Protein AF-A0AAW0E619-F1 (afdb_monomer_lite)

Radius of gyration: 34.1 Å; chains: 1; bounding box: 102×34×96 Å

Sequence (150 aa):
MYSPVGMHSKSISFTHFHLLPSPTVMTSTPAPMSLPPLSVDGLLHAHAASQDPKLAALKQAHTERIGLKTKNEQLWKLIEKQRAGYNQLIQELERMRSERDAYKTKVVASMQPGSVSDRKADNGAALAVATATTAHSNMESPMTPRPRHT

Organism: NCBI:txid2862362

Structure (mmCIF, N/CA/C/O backbone):
data_AF-A0AAW0E619-F1
#
_entry.id   AF-A0AAW0E619-F1
#
loop_
_atom_site.group_PDB
_atom_site.id
_atom_site.type_symbol
_atom_site.label_atom_id
_atom_site.label_alt_id
_atom_site.label_comp_id
_atom_site.label_asym_id
_atom_site.label_entity_id
_atom_site.label_seq_id
_atom_site.pdbx_PDB_ins_code
_atom_site.Cartn_x
_atom_site.Cartn_y
_atom_site.Cartn_z
_atom_site.occupancy
_atom_site.B_iso_or_equiv
_atom_site.auth_seq_id
_atom_site.auth_comp_id
_atom_site.auth_asym_id
_atom_site.auth_atom_id
_atom_site.pdbx_PDB_model_num
ATOM 1 N N . MET A 1 1 ? 59.530 18.812 -43.982 1.00 44.75 1 MET A N 1
ATOM 2 C CA . MET A 1 1 ? 59.312 18.509 -42.552 1.00 44.75 1 MET A CA 1
ATOM 3 C C . MET A 1 1 ? 57.810 18.504 -42.312 1.00 44.75 1 MET A C 1
ATOM 5 O O . MET A 1 1 ? 57.203 19.552 -42.473 1.00 44.75 1 MET A O 1
ATOM 9 N N . TYR A 1 2 ? 57.204 17.341 -42.056 1.00 39.22 2 TYR A N 1
ATOM 10 C CA . TYR A 1 2 ? 55.755 17.193 -41.851 1.00 39.22 2 TYR A CA 1
ATOM 11 C C . TYR A 1 2 ? 55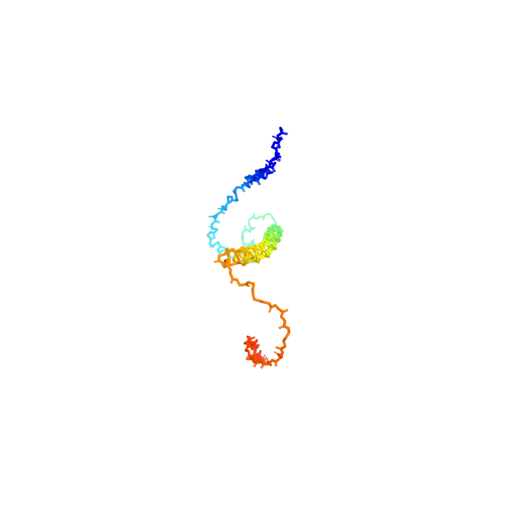.472 16.904 -40.371 1.00 39.22 2 TYR A C 1
ATOM 13 O O . TYR A 1 2 ? 56.034 15.960 -39.819 1.00 39.22 2 TYR A O 1
ATOM 21 N N . SER A 1 3 ? 54.619 17.717 -39.745 1.00 44.75 3 SER A N 1
ATOM 22 C CA . SER A 1 3 ? 54.119 17.497 -38.379 1.00 44.75 3 SER A CA 1
ATOM 23 C C . SER A 1 3 ? 52.917 16.544 -38.378 1.00 44.75 3 SER A C 1
ATOM 25 O O . SER A 1 3 ? 52.084 16.637 -39.284 1.00 44.75 3 SER A O 1
ATOM 27 N N . PRO A 1 4 ? 52.763 15.672 -37.365 1.00 55.91 4 PRO A N 1
ATOM 28 C CA . PRO A 1 4 ? 51.606 14.796 -37.253 1.00 55.91 4 PRO A CA 1
ATOM 29 C C . PRO A 1 4 ? 50.426 15.500 -36.564 1.00 55.91 4 PRO A C 1
ATOM 31 O O . PRO A 1 4 ? 50.586 16.221 -35.580 1.00 55.91 4 PRO A O 1
ATOM 34 N N . VAL A 1 5 ? 49.224 15.259 -37.092 1.00 57.22 5 VAL A N 1
ATOM 35 C CA . VAL A 1 5 ? 47.943 15.740 -36.557 1.00 57.22 5 VAL A CA 1
ATOM 36 C C . VAL A 1 5 ? 47.532 14.844 -35.385 1.00 57.22 5 VAL A C 1
ATOM 38 O O . VAL A 1 5 ? 47.340 13.641 -35.549 1.00 57.22 5 VAL A O 1
ATOM 41 N N . GLY A 1 6 ? 47.416 15.429 -34.192 1.00 48.88 6 GLY A N 1
ATOM 42 C CA . GLY A 1 6 ? 47.022 14.730 -32.971 1.00 48.88 6 GLY A CA 1
ATOM 43 C C . GLY A 1 6 ? 45.559 14.284 -33.002 1.00 48.88 6 GLY A C 1
ATOM 44 O O . GLY A 1 6 ? 44.644 15.107 -32.928 1.00 48.88 6 GLY A O 1
ATOM 45 N N . MET A 1 7 ? 45.335 12.971 -33.057 1.00 52.38 7 MET A N 1
ATOM 46 C CA . MET A 1 7 ? 44.021 12.379 -32.817 1.00 52.38 7 MET A CA 1
ATOM 47 C C . MET A 1 7 ? 43.699 12.439 -31.323 1.00 52.38 7 MET A C 1
ATOM 49 O O . MET A 1 7 ? 44.245 11.689 -30.517 1.00 52.38 7 MET A O 1
ATOM 53 N N . HIS A 1 8 ? 42.799 13.343 -30.948 1.00 48.97 8 HIS A N 1
ATOM 54 C CA . HIS A 1 8 ? 42.260 13.413 -29.596 1.00 48.97 8 HIS A CA 1
ATOM 55 C C . HIS A 1 8 ? 41.118 12.398 -29.462 1.00 48.97 8 HIS A C 1
ATOM 57 O O . HIS A 1 8 ? 39.967 12.693 -29.788 1.00 48.97 8 HIS A O 1
ATOM 63 N N . SER A 1 9 ? 41.436 11.195 -28.979 1.00 46.16 9 SER A N 1
ATOM 64 C CA . SER A 1 9 ? 40.435 10.247 -28.483 1.00 46.16 9 SER A CA 1
ATOM 65 C C . SER A 1 9 ? 39.769 10.834 -27.242 1.00 46.16 9 SER A C 1
ATOM 67 O O . SER A 1 9 ? 40.350 10.855 -26.158 1.00 46.16 9 SER A O 1
ATOM 69 N N . LYS A 1 10 ? 38.534 11.318 -27.391 1.00 49.97 10 LYS A N 1
ATOM 70 C CA . LYS A 1 10 ? 37.679 11.646 -26.248 1.00 49.97 10 LYS A CA 1
ATOM 71 C C . LYS A 1 10 ? 37.258 10.335 -25.589 1.00 49.97 10 LYS A C 1
ATOM 73 O O . LYS A 1 10 ? 36.300 9.697 -26.013 1.00 49.97 10 LYS A O 1
ATOM 78 N N . SER A 1 11 ? 38.018 9.928 -24.576 1.00 46.91 11 SER A N 1
ATOM 79 C CA . SER A 1 11 ? 37.621 8.890 -23.631 1.00 46.91 11 SER A CA 1
ATOM 80 C C . SER A 1 11 ? 36.365 9.367 -22.902 1.00 46.91 11 SER A C 1
ATOM 82 O O . SER A 1 11 ? 36.418 10.305 -22.105 1.00 46.91 11 SER A O 1
ATOM 84 N N . ILE A 1 12 ? 35.215 8.777 -23.226 1.00 53.88 12 ILE A N 1
ATOM 85 C CA . ILE A 1 12 ? 33.986 8.977 -22.462 1.00 53.88 12 ILE A CA 1
ATOM 86 C C . ILE A 1 12 ? 34.093 8.049 -21.254 1.00 53.88 12 ILE A C 1
ATOM 88 O O . ILE A 1 12 ? 33.804 6.857 -21.341 1.00 53.88 12 ILE A O 1
ATOM 92 N N . SER A 1 13 ? 34.566 8.596 -20.135 1.00 47.06 13 SER A N 1
ATOM 93 C CA . SER A 1 13 ? 34.565 7.910 -18.845 1.00 47.06 13 SER A CA 1
ATOM 94 C C . SER A 1 13 ? 33.128 7.599 -18.430 1.00 47.06 13 SER A C 1
ATOM 96 O O . SER A 1 13 ? 32.355 8.489 -18.079 1.00 47.06 13 SER A O 1
ATOM 98 N N . PHE A 1 14 ? 32.772 6.318 -18.468 1.00 46.66 14 PHE A N 1
ATOM 99 C CA . PHE A 1 14 ? 31.504 5.795 -17.975 1.00 46.66 14 PHE A CA 1
ATOM 100 C C . PHE A 1 14 ? 31.634 5.533 -16.469 1.00 46.66 14 PHE A C 1
ATOM 102 O O . PHE A 1 14 ? 31.826 4.405 -16.026 1.00 46.66 14 PHE A O 1
ATOM 109 N N . THR A 1 15 ? 31.603 6.589 -15.659 1.00 57.78 15 THR A N 1
ATOM 110 C CA . THR A 1 15 ? 31.642 6.466 -14.194 1.00 57.78 15 THR A CA 1
ATOM 111 C C . THR A 1 15 ? 30.494 7.236 -13.570 1.00 57.78 15 THR A C 1
ATOM 113 O O . THR A 1 15 ? 30.680 8.383 -13.174 1.00 57.78 15 THR A O 1
ATOM 116 N N . HIS A 1 16 ? 29.325 6.599 -13.465 1.00 45.00 16 HIS A N 1
ATOM 117 C CA . HIS A 1 16 ? 28.409 6.803 -12.336 1.00 45.00 16 HIS A CA 1
ATOM 118 C C . HIS A 1 16 ? 27.299 5.739 -12.310 1.00 45.00 16 HIS A C 1
ATOM 120 O O . HIS A 1 16 ? 26.133 6.002 -12.587 1.00 45.00 16 HIS A O 1
ATOM 126 N N . PHE A 1 17 ? 27.659 4.510 -11.932 1.00 43.59 17 PHE A N 1
ATOM 127 C CA . PHE A 1 17 ? 26.709 3.661 -11.217 1.00 43.59 17 PHE A CA 1
ATOM 128 C C . PHE A 1 17 ? 26.692 4.162 -9.772 1.00 43.59 17 PHE A C 1
ATOM 130 O O . PHE A 1 17 ? 27.539 3.779 -8.966 1.00 43.59 17 PHE A O 1
ATOM 137 N N . HIS A 1 18 ? 25.761 5.059 -9.442 1.00 43.53 18 HIS A N 1
ATOM 138 C CA . HIS A 1 18 ? 25.388 5.226 -8.043 1.00 43.53 18 HIS A CA 1
ATOM 139 C C . HIS A 1 18 ? 24.866 3.871 -7.568 1.00 43.53 18 HIS A C 1
ATOM 141 O O . HIS A 1 18 ? 23.877 3.363 -8.097 1.00 43.53 18 HIS A O 1
ATOM 147 N N . LEU A 1 19 ? 25.563 3.280 -6.597 1.00 40.97 19 LEU A N 1
ATOM 148 C CA . LEU A 1 19 ? 25.063 2.151 -5.832 1.00 40.97 19 LEU A CA 1
ATOM 149 C C . LEU A 1 19 ? 23.739 2.580 -5.198 1.00 40.97 19 LEU A C 1
ATOM 151 O O . LEU A 1 19 ? 23.721 3.290 -4.193 1.00 40.97 19 LEU A O 1
ATOM 155 N N . LEU A 1 20 ? 22.627 2.182 -5.816 1.00 45.31 20 LEU A N 1
ATOM 156 C CA . LEU A 1 20 ? 21.335 2.248 -5.161 1.00 45.31 20 LEU A CA 1
ATOM 157 C C . LEU A 1 20 ? 21.413 1.362 -3.911 1.00 45.31 20 LEU A C 1
ATOM 159 O O . LEU A 1 20 ? 21.892 0.227 -4.007 1.00 45.31 20 LEU A O 1
ATOM 163 N N . PRO A 1 21 ? 20.952 1.839 -2.743 1.00 50.47 21 PRO A N 1
ATOM 164 C CA . PRO A 1 21 ? 20.748 0.957 -1.611 1.00 50.47 21 PRO A CA 1
ATOM 165 C C . PRO A 1 21 ? 19.790 -0.144 -2.063 1.00 50.47 21 PRO A C 1
ATOM 167 O O . PRO A 1 21 ? 18.683 0.131 -2.530 1.00 50.47 21 PRO A O 1
ATOM 170 N N . SER A 1 22 ? 20.262 -1.387 -1.972 1.00 46.00 22 SER A N 1
ATOM 171 C CA . SER A 1 22 ? 19.459 -2.581 -2.203 1.00 46.00 22 SER A CA 1
ATOM 172 C C . SER A 1 22 ? 18.134 -2.427 -1.450 1.00 46.00 22 SER A C 1
ATOM 174 O O . SER A 1 22 ? 18.170 -2.202 -0.234 1.00 46.00 22 SER A O 1
ATOM 176 N N . PRO A 1 23 ? 16.962 -2.492 -2.110 1.00 55.72 23 PRO A N 1
ATOM 177 C CA . PRO A 1 23 ? 15.726 -2.609 -1.373 1.00 55.72 23 PRO A CA 1
ATOM 178 C C . PRO A 1 23 ? 15.775 -3.979 -0.706 1.00 55.72 23 PRO A C 1
ATOM 180 O O . PRO A 1 23 ? 15.565 -5.004 -1.352 1.00 55.72 23 PRO A O 1
ATOM 183 N N . THR A 1 24 ? 16.081 -4.006 0.589 1.00 50.59 24 THR A N 1
ATOM 184 C CA . THR A 1 24 ? 15.824 -5.168 1.430 1.00 50.59 24 THR A CA 1
ATOM 185 C C . THR A 1 24 ? 14.319 -5.397 1.374 1.00 50.59 24 THR A C 1
ATOM 187 O O . THR A 1 24 ? 13.550 -4.785 2.115 1.00 50.59 24 THR A O 1
ATOM 190 N N . VAL A 1 25 ? 13.876 -6.223 0.426 1.00 53.94 25 VAL A N 1
ATOM 191 C CA . VAL A 1 25 ? 12.517 -6.738 0.388 1.00 53.94 25 VAL A CA 1
ATOM 192 C C . VAL A 1 25 ? 12.425 -7.651 1.599 1.00 53.94 25 VAL A C 1
ATOM 194 O O . VAL A 1 25 ? 12.781 -8.824 1.550 1.00 53.94 25 VAL A O 1
ATOM 197 N N . MET A 1 26 ? 12.025 -7.087 2.735 1.00 53.91 26 MET A N 1
ATOM 198 C CA . MET A 1 26 ? 11.591 -7.881 3.869 1.00 53.91 26 MET A CA 1
ATOM 199 C C . MET A 1 26 ? 10.261 -8.515 3.474 1.00 53.91 26 MET A C 1
ATOM 201 O O . MET A 1 26 ? 9.190 -7.987 3.752 1.00 53.91 26 MET A O 1
ATOM 205 N N . THR A 1 27 ? 10.330 -9.645 2.774 1.00 50.91 27 THR A N 1
ATOM 206 C CA . THR A 1 27 ? 9.231 -10.602 2.650 1.00 50.91 27 THR A CA 1
ATOM 207 C C . THR A 1 27 ? 9.053 -11.292 3.999 1.00 50.91 27 THR A C 1
ATOM 209 O O . THR A 1 27 ? 9.349 -12.470 4.166 1.00 50.91 27 THR A O 1
ATOM 212 N N . SER A 1 28 ? 8.581 -10.551 5.000 1.00 53.91 28 SER A N 1
ATOM 213 C CA . SER A 1 28 ? 7.785 -11.165 6.051 1.00 53.91 28 SER A CA 1
ATOM 214 C C . SER A 1 28 ? 6.402 -11.349 5.449 1.00 53.91 28 SER A C 1
ATOM 216 O O . SER A 1 28 ? 5.600 -10.425 5.413 1.00 53.91 28 SER A O 1
ATOM 218 N N . THR A 1 29 ? 6.137 -12.524 4.884 1.00 57.81 29 THR A N 1
ATOM 219 C CA . THR A 1 29 ? 4.773 -12.920 4.534 1.00 57.81 29 THR A CA 1
ATOM 220 C C . THR A 1 29 ? 3.986 -12.939 5.846 1.00 57.81 29 THR A C 1
ATOM 222 O O . THR A 1 29 ? 4.263 -13.806 6.680 1.00 57.81 29 THR A O 1
ATOM 225 N N . PRO A 1 30 ? 3.069 -11.988 6.114 1.00 62.25 30 PRO A N 1
ATOM 226 C CA . PRO A 1 30 ? 2.259 -12.087 7.311 1.00 62.25 30 PRO A CA 1
ATOM 227 C C . PRO A 1 30 ? 1.376 -13.324 7.141 1.00 62.25 30 PRO A C 1
ATOM 229 O O . PRO A 1 30 ? 0.671 -13.456 6.138 1.00 62.25 30 PRO A O 1
ATOM 232 N N . ALA A 1 31 ? 1.447 -14.252 8.096 1.00 61.59 31 ALA A N 1
ATOM 233 C CA . ALA A 1 31 ? 0.501 -15.358 8.167 1.00 61.59 31 ALA A CA 1
ATOM 234 C C . ALA A 1 31 ? -0.931 -14.792 8.089 1.00 61.59 31 ALA A C 1
ATOM 236 O O . ALA A 1 31 ? -1.172 -13.706 8.631 1.00 61.59 31 ALA A O 1
ATOM 237 N N . PRO A 1 32 ? -1.878 -15.479 7.425 1.00 55.44 32 PRO A N 1
ATOM 238 C CA . PRO A 1 32 ? -3.256 -15.020 7.354 1.00 55.44 32 PRO A CA 1
ATOM 239 C C . PRO A 1 32 ? -3.848 -15.035 8.764 1.00 55.44 32 PRO A C 1
ATOM 241 O O . PRO A 1 32 ? -4.351 -16.048 9.241 1.00 55.44 32 PRO A O 1
ATOM 244 N N . MET A 1 33 ? -3.764 -13.904 9.461 1.00 62.00 33 MET A N 1
ATOM 245 C CA . MET A 1 33 ? -4.475 -13.711 10.711 1.00 62.00 33 MET A CA 1
ATOM 246 C C . MET A 1 33 ? -5.936 -13.475 10.350 1.00 62.00 33 MET A C 1
ATOM 248 O O . MET A 1 33 ? -6.346 -12.338 10.113 1.00 62.00 33 MET A O 1
ATOM 252 N N . SER A 1 34 ? -6.727 -14.545 10.272 1.00 66.00 34 SER A N 1
ATOM 253 C CA . SER A 1 34 ? -8.181 -14.412 10.296 1.00 66.00 34 SER A CA 1
ATOM 254 C C . SER A 1 34 ? -8.573 -13.981 11.708 1.00 66.00 34 SER A C 1
ATOM 256 O O . SER A 1 34 ? -8.892 -14.800 12.569 1.00 66.00 34 SER A O 1
ATOM 258 N N . LEU A 1 35 ? -8.471 -12.682 11.979 1.00 68.19 35 LEU A N 1
ATOM 259 C CA . LEU A 1 35 ? -9.071 -12.121 13.176 1.00 68.19 35 LEU A CA 1
ATOM 260 C C . LEU A 1 35 ? -10.585 -12.341 13.064 1.00 68.19 35 LEU A C 1
ATOM 262 O O . LEU A 1 35 ? -11.156 -12.043 12.008 1.00 68.19 35 LEU A O 1
ATOM 266 N N . PRO A 1 36 ? -11.232 -12.891 14.103 1.00 74.38 36 PRO A N 1
ATOM 267 C CA . PRO A 1 36 ? -12.676 -13.029 14.100 1.00 74.38 36 PRO A CA 1
ATOM 268 C C . PRO A 1 36 ? -13.323 -11.651 13.888 1.00 74.38 36 PRO A C 1
ATOM 270 O O . PRO A 1 36 ? -12.794 -10.640 14.366 1.00 74.38 36 PRO A O 1
ATOM 273 N N . PRO A 1 37 ? -14.441 -11.586 13.145 1.00 78.81 37 PRO A N 1
ATOM 274 C CA . PRO A 1 37 ? -15.124 -10.331 12.882 1.00 78.81 37 PRO A CA 1
ATOM 275 C C . PRO A 1 37 ? -15.536 -9.667 14.196 1.00 78.81 37 PRO A C 1
ATOM 277 O O . PRO A 1 37 ? -16.026 -10.321 15.118 1.00 78.81 37 PRO A O 1
ATOM 280 N N . LEU A 1 38 ? -15.329 -8.353 14.270 1.00 85.06 38 LEU A N 1
ATOM 281 C CA . LEU A 1 38 ? -15.640 -7.580 15.461 1.00 85.06 38 LEU A CA 1
ATOM 282 C C . LEU A 1 38 ? -17.154 -7.585 15.705 1.00 85.06 38 LEU A C 1
ATOM 284 O O . LEU A 1 38 ? -17.913 -7.031 14.910 1.00 85.06 38 LEU A O 1
ATOM 288 N N . SER A 1 39 ? -17.584 -8.211 16.799 1.00 92.50 39 SER A N 1
ATOM 289 C CA . SER A 1 39 ? -18.988 -8.261 17.213 1.00 92.50 39 SER A CA 1
ATOM 290 C C . SER A 1 39 ? -19.215 -7.410 18.459 1.00 92.50 39 SER A C 1
ATOM 292 O O . SER A 1 39 ? -18.391 -7.394 19.375 1.00 92.50 39 SER A O 1
ATOM 294 N N . VAL A 1 40 ? -20.362 -6.729 18.503 1.00 92.25 40 VAL A N 1
ATOM 295 C CA . VAL A 1 40 ? -20.781 -5.899 19.642 1.00 92.25 40 VAL A CA 1
ATOM 296 C C . VAL A 1 40 ? -20.905 -6.739 20.912 1.00 92.25 40 VAL A C 1
ATOM 298 O O . VAL A 1 40 ? -20.397 -6.332 21.955 1.00 92.25 40 VAL A O 1
ATOM 301 N N . ASP A 1 41 ? -21.501 -7.929 20.814 1.00 93.12 41 ASP A N 1
ATOM 302 C CA . ASP A 1 41 ? -21.664 -8.834 21.957 1.00 93.12 41 ASP A CA 1
ATOM 303 C C . ASP A 1 41 ? -20.308 -9.298 22.496 1.00 93.12 41 ASP A C 1
ATOM 305 O O . ASP A 1 41 ? -20.102 -9.353 23.707 1.00 93.12 41 ASP A O 1
ATOM 309 N N . GLY A 1 42 ? -19.348 -9.547 21.599 1.00 93.81 42 GLY A N 1
ATOM 310 C CA . GLY A 1 42 ? -17.980 -9.905 21.969 1.00 93.81 42 GLY A CA 1
ATOM 311 C C . GLY A 1 42 ? -17.271 -8.786 22.734 1.00 93.81 42 GLY A C 1
ATOM 312 O O . GLY A 1 42 ? -16.628 -9.047 23.748 1.00 93.81 42 GLY A O 1
ATOM 313 N N . LEU A 1 43 ? -17.432 -7.534 22.297 1.00 94.00 43 LEU A N 1
ATOM 314 C CA . LEU A 1 43 ? -16.854 -6.372 22.977 1.00 94.00 43 LEU A CA 1
ATOM 315 C C . LEU A 1 43 ? -17.506 -6.106 24.337 1.00 94.00 43 LEU A C 1
ATOM 317 O O . LEU A 1 43 ? -16.806 -5.828 25.307 1.00 94.00 43 LEU A O 1
ATOM 321 N N . LEU A 1 44 ? -18.834 -6.203 24.434 1.00 95.88 44 LEU A N 1
ATOM 322 C CA . LEU A 1 44 ? -19.537 -6.027 25.707 1.00 95.88 44 LEU A CA 1
ATOM 323 C C . LEU A 1 44 ? -19.164 -7.121 26.708 1.00 95.88 44 LEU A C 1
ATOM 325 O O . LEU A 1 44 ? -18.948 -6.821 27.880 1.00 95.88 44 LEU A O 1
ATOM 329 N N . HIS A 1 45 ? -19.040 -8.366 26.246 1.00 95.50 45 HIS A N 1
ATOM 330 C CA . HIS A 1 45 ? -18.600 -9.476 27.082 1.00 95.50 45 HIS A CA 1
ATOM 331 C C . HIS A 1 45 ? -17.149 -9.293 27.552 1.00 95.50 45 HIS A C 1
ATOM 333 O O . HIS A 1 45 ? -16.867 -9.462 28.737 1.00 95.50 45 HIS A O 1
ATOM 339 N N . ALA A 1 46 ? -16.247 -8.866 26.660 1.00 95.00 46 ALA A N 1
ATOM 340 C CA . ALA A 1 46 ? -14.849 -8.587 26.997 1.00 95.00 46 ALA A CA 1
ATOM 341 C C . ALA A 1 46 ? -14.694 -7.496 28.072 1.00 95.00 46 ALA A C 1
ATOM 343 O O . ALA A 1 46 ? -13.759 -7.545 28.868 1.00 95.00 46 ALA A O 1
ATOM 344 N N . HIS A 1 47 ? -15.627 -6.539 28.126 1.00 96.44 47 HIS A N 1
ATOM 345 C CA . HIS A 1 47 ? -15.622 -5.434 29.089 1.00 96.44 47 HIS A CA 1
ATOM 346 C C . HIS A 1 47 ? -16.616 -5.597 30.241 1.00 96.44 47 HIS A C 1
ATOM 348 O O . HIS A 1 47 ? -16.827 -4.635 30.978 1.00 96.44 47 HIS A O 1
ATOM 354 N N . ALA A 1 48 ? -17.201 -6.779 30.449 1.00 97.12 48 ALA A N 1
ATOM 355 C CA . ALA A 1 48 ? -18.253 -6.992 31.449 1.00 97.12 48 ALA A CA 1
ATOM 356 C C . ALA A 1 48 ? -17.836 -6.649 32.894 1.00 97.12 48 ALA A C 1
ATOM 358 O O . ALA A 1 48 ? -18.677 -6.248 33.693 1.00 97.12 48 ALA A O 1
ATOM 359 N N . ALA A 1 49 ? -16.545 -6.770 33.221 1.00 97.25 49 ALA A N 1
ATOM 360 C CA . ALA A 1 49 ? -15.989 -6.447 34.540 1.00 97.25 49 ALA A CA 1
ATOM 361 C C . ALA A 1 49 ? -15.602 -4.960 34.711 1.00 97.25 49 ALA A C 1
ATOM 363 O O . ALA A 1 49 ? -15.121 -4.559 35.770 1.00 97.25 49 ALA A O 1
ATOM 364 N N . SER A 1 50 ? -15.771 -4.140 33.672 1.00 96.44 50 SER A N 1
ATOM 365 C CA . SER A 1 50 ? -15.450 -2.709 33.707 1.00 96.44 50 SER A CA 1
ATOM 366 C C . SER A 1 50 ? -16.460 -1.940 34.555 1.00 96.44 50 SER A C 1
ATOM 368 O O . SER A 1 50 ? -17.633 -2.298 34.590 1.00 96.44 50 SER A O 1
ATOM 370 N N . GLN A 1 51 ? -16.050 -0.810 35.140 1.00 96.69 51 GLN A N 1
ATOM 371 C CA . GLN A 1 51 ? -16.977 0.090 35.844 1.00 96.69 51 GLN A CA 1
ATOM 372 C C . GLN A 1 51 ? -18.099 0.614 34.925 1.00 96.69 51 GLN A C 1
ATOM 374 O O . GLN A 1 51 ? -19.231 0.783 35.365 1.00 96.69 51 GLN A O 1
ATOM 379 N N . ASP A 1 52 ? -17.786 0.834 33.643 1.00 96.50 52 ASP A N 1
ATOM 380 C CA . ASP A 1 52 ? -18.757 1.116 32.581 1.00 96.50 52 ASP A CA 1
ATOM 381 C C . ASP A 1 52 ? -18.431 0.264 31.336 1.00 96.50 52 ASP A C 1
ATOM 383 O O . ASP A 1 52 ? -17.621 0.672 30.490 1.00 96.50 52 ASP A O 1
ATOM 387 N N . PRO A 1 53 ? -19.035 -0.935 31.209 1.00 95.38 53 PRO A N 1
ATOM 388 C CA . PRO A 1 53 ? -18.771 -1.859 30.106 1.00 95.38 53 PRO A CA 1
ATOM 389 C C . PRO A 1 53 ? -19.083 -1.275 28.726 1.00 95.38 53 PRO A C 1
ATOM 391 O O . PRO A 1 53 ? -18.383 -1.560 27.754 1.00 95.38 53 PRO A O 1
ATOM 394 N N . LYS A 1 54 ? -20.119 -0.431 28.623 1.00 96.31 54 LYS A N 1
ATOM 395 C CA . LYS A 1 54 ? -20.563 0.140 27.344 1.00 96.31 54 LYS A CA 1
ATOM 396 C C . LYS A 1 54 ? -19.571 1.179 26.842 1.00 96.31 54 LYS A C 1
ATOM 398 O O . LYS A 1 54 ? -19.192 1.156 25.670 1.00 96.31 54 LYS A O 1
ATOM 403 N N . LEU A 1 55 ? -19.125 2.072 27.727 1.00 97.25 55 LEU A N 1
ATOM 404 C CA . LEU A 1 55 ? -18.128 3.079 27.377 1.00 97.25 55 LEU A CA 1
ATOM 405 C C . LEU A 1 55 ? -16.778 2.437 27.032 1.00 97.25 55 LEU A C 1
ATOM 407 O O . LEU A 1 55 ? -16.122 2.866 26.081 1.00 97.25 55 LEU A O 1
ATOM 411 N N . ALA A 1 56 ? -16.369 1.408 27.777 1.00 96.75 56 ALA A N 1
ATOM 412 C CA . ALA A 1 56 ? -15.135 0.673 27.510 1.00 96.75 56 ALA A CA 1
ATOM 413 C C . ALA A 1 56 ? -15.172 -0.036 26.141 1.00 96.75 56 ALA A C 1
ATOM 415 O O . ALA A 1 56 ? -14.265 0.156 25.326 1.00 96.75 56 ALA A O 1
ATOM 416 N N . ALA A 1 57 ? -16.268 -0.740 25.832 1.00 96.69 57 ALA A N 1
ATOM 417 C CA . ALA A 1 57 ? -16.483 -1.374 24.531 1.00 96.69 57 ALA A CA 1
ATOM 418 C C . ALA A 1 57 ? -16.450 -0.361 23.371 1.00 96.69 57 ALA A C 1
ATOM 420 O O . ALA A 1 57 ? -15.807 -0.603 22.347 1.00 96.69 57 ALA A O 1
ATOM 421 N N . LEU A 1 58 ? -17.081 0.807 23.537 1.00 96.62 58 LEU A N 1
ATOM 422 C CA . LEU A 1 58 ? -17.075 1.868 22.527 1.00 96.62 58 LEU A CA 1
ATOM 423 C C . LEU A 1 58 ? -15.664 2.420 22.273 1.00 96.62 58 LEU A C 1
ATOM 425 O O . LEU A 1 58 ? -15.279 2.615 21.118 1.00 96.62 58 LEU A O 1
ATOM 429 N N . LYS A 1 59 ? -14.883 2.659 23.334 1.00 97.19 59 LYS A N 1
ATOM 430 C CA . LYS A 1 59 ? -13.492 3.128 23.222 1.00 97.19 59 LYS A CA 1
ATOM 431 C C . LYS A 1 59 ? -12.618 2.123 22.472 1.00 97.19 59 LYS A C 1
ATOM 433 O 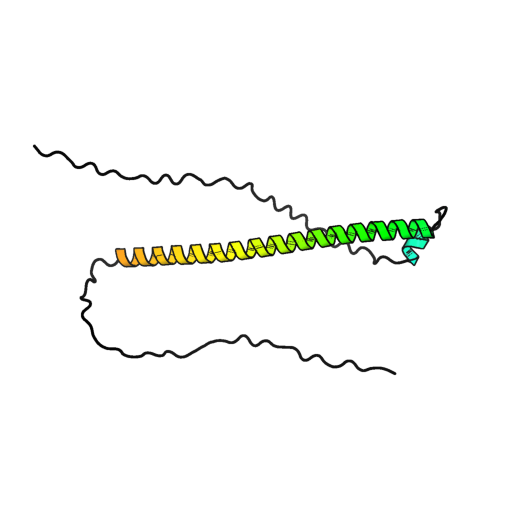O . LYS A 1 59 ? -11.832 2.532 21.613 1.00 97.19 59 LYS A O 1
ATOM 438 N N . GLN A 1 60 ? -12.779 0.828 22.751 1.00 95.62 60 GLN A N 1
ATOM 439 C CA . GLN A 1 60 ? -12.065 -0.219 22.020 1.00 95.62 60 GLN A CA 1
ATOM 440 C C . GLN A 1 60 ? -12.454 -0.221 20.537 1.00 95.62 60 GLN A C 1
ATOM 442 O O . GLN A 1 60 ? -11.576 -0.082 19.685 1.00 95.62 60 GLN A O 1
ATOM 447 N N . ALA A 1 61 ? -13.753 -0.274 20.224 1.00 95.62 61 ALA A N 1
ATOM 448 C CA . ALA A 1 61 ? -14.236 -0.266 18.841 1.00 95.62 61 ALA A CA 1
ATOM 449 C C . ALA A 1 61 ? -13.753 0.968 18.061 1.00 95.62 61 ALA A C 1
ATOM 451 O O . ALA A 1 61 ? -13.386 0.886 16.886 1.00 95.62 61 ALA A O 1
ATOM 452 N N . HIS A 1 62 ? -13.730 2.130 18.717 1.00 96.75 62 HIS A N 1
ATOM 453 C CA . HIS A 1 62 ? -13.232 3.365 18.127 1.00 96.75 62 HIS A CA 1
ATOM 454 C C . HIS A 1 62 ? -11.735 3.285 17.801 1.00 96.75 62 HIS A C 1
ATOM 456 O O . HIS A 1 62 ? -11.321 3.633 16.693 1.00 96.75 62 HIS A O 1
ATOM 462 N N . THR A 1 63 ? -10.933 2.782 18.738 1.00 96.06 63 THR A N 1
ATOM 463 C CA . THR A 1 63 ? -9.483 2.619 18.569 1.00 96.06 63 THR A CA 1
ATOM 464 C C . THR A 1 63 ? -9.163 1.660 17.425 1.00 96.06 63 THR A C 1
ATOM 466 O O . THR A 1 63 ? -8.337 1.960 16.562 1.00 96.06 63 THR A O 1
ATOM 469 N N . GLU A 1 64 ? -9.861 0.529 17.360 1.00 94.12 64 GLU A N 1
ATOM 470 C CA . GLU A 1 64 ? -9.679 -0.459 16.299 1.00 94.12 64 GLU A CA 1
ATOM 471 C C . GLU A 1 64 ? -10.084 0.084 14.929 1.00 94.12 64 GLU A C 1
ATOM 473 O O . GLU A 1 64 ? -9.351 -0.102 13.956 1.00 94.12 64 GLU A O 1
ATOM 478 N N . ARG A 1 65 ? -11.198 0.827 14.846 1.00 95.62 65 ARG A N 1
ATOM 479 C CA . ARG A 1 65 ? -11.604 1.515 13.612 1.00 95.62 65 ARG A CA 1
ATOM 480 C C . ARG A 1 65 ? -10.507 2.457 13.120 1.00 95.62 65 ARG A C 1
ATOM 482 O O . ARG A 1 65 ? -10.205 2.452 11.927 1.00 95.62 65 ARG A O 1
ATOM 489 N N . ILE A 1 66 ? -9.921 3.258 14.011 1.00 96.94 66 ILE A N 1
ATOM 490 C CA . ILE A 1 66 ? -8.812 4.154 13.655 1.00 96.94 66 ILE A CA 1
ATOM 491 C C . ILE A 1 66 ? -7.624 3.336 13.140 1.00 96.94 66 ILE A C 1
ATOM 493 O O . ILE A 1 66 ? -7.111 3.625 12.061 1.00 96.94 66 ILE A O 1
ATOM 497 N N . GLY A 1 67 ? -7.237 2.274 13.850 1.00 96.19 67 GLY A N 1
ATOM 498 C CA . GLY A 1 67 ? -6.137 1.403 13.437 1.00 96.19 67 GLY A CA 1
ATOM 499 C C . GLY A 1 67 ? -6.355 0.767 12.059 1.00 96.19 67 GLY A C 1
ATOM 500 O O . GLY A 1 67 ? -5.438 0.742 11.237 1.00 96.19 67 GLY A O 1
ATOM 501 N N . LEU A 1 68 ? -7.569 0.288 11.770 1.00 95.25 68 LEU A N 1
ATOM 502 C CA . LEU A 1 68 ? -7.933 -0.260 10.460 1.00 95.25 68 LEU A CA 1
ATOM 503 C C . LEU A 1 68 ? -7.903 0.806 9.363 1.00 95.25 68 LEU A C 1
ATOM 505 O O . LEU A 1 68 ? -7.392 0.538 8.277 1.00 95.25 68 LEU A O 1
ATOM 509 N N . LYS A 1 69 ? -8.392 2.016 9.648 1.00 96.75 69 LYS A N 1
ATOM 510 C CA . LYS A 1 69 ? -8.339 3.143 8.712 1.00 96.75 69 LYS A CA 1
ATOM 511 C C . LYS A 1 69 ? -6.895 3.492 8.347 1.00 96.75 69 LYS A C 1
ATOM 513 O O . LYS A 1 69 ? -6.575 3.558 7.165 1.00 96.75 69 LYS A O 1
ATOM 518 N N . THR A 1 70 ? -6.009 3.634 9.333 1.00 97.31 70 THR A N 1
ATOM 519 C CA . THR A 1 70 ? -4.586 3.920 9.089 1.00 97.31 70 THR A CA 1
ATOM 520 C C . THR A 1 70 ? -3.918 2.820 8.261 1.00 97.31 70 THR A C 1
ATOM 522 O O . THR A 1 70 ? -3.196 3.123 7.313 1.00 97.31 70 THR A O 1
ATOM 525 N N . LYS A 1 71 ? -4.187 1.540 8.559 1.00 96.81 71 LYS A N 1
ATOM 526 C CA . LYS A 1 71 ? -3.680 0.413 7.753 1.00 96.81 71 LYS A CA 1
ATOM 527 C C . LYS A 1 71 ? -4.195 0.467 6.314 1.00 96.81 71 LYS A C 1
ATOM 529 O O . LYS A 1 71 ? -3.426 0.250 5.383 1.00 96.81 71 LYS A O 1
ATOM 534 N N . ASN A 1 72 ? -5.475 0.780 6.120 1.00 97.25 72 ASN A N 1
ATOM 535 C CA . ASN A 1 72 ? -6.074 0.906 4.794 1.00 97.25 72 ASN A CA 1
ATOM 536 C C . ASN A 1 72 ? -5.426 2.044 3.983 1.00 97.25 72 ASN A C 1
ATOM 538 O O . ASN A 1 72 ? -5.022 1.826 2.844 1.00 97.25 72 ASN A O 1
ATOM 542 N N . GLU A 1 73 ? -5.214 3.214 4.595 1.00 97.94 73 GLU A N 1
ATOM 543 C CA . GLU A 1 73 ? -4.499 4.337 3.971 1.00 97.94 73 GLU A CA 1
ATOM 544 C C . GLU A 1 73 ? -3.062 3.961 3.571 1.00 97.94 73 GLU A C 1
ATOM 546 O O . GLU A 1 73 ? -2.590 4.346 2.501 1.00 97.94 73 GLU A O 1
ATOM 551 N N . GLN A 1 74 ? -2.353 3.198 4.409 1.00 98.06 74 GLN A N 1
ATOM 552 C CA . GLN A 1 74 ? -1.002 2.712 4.106 1.00 98.06 74 GLN A CA 1
ATOM 553 C C . GLN A 1 74 ? -0.987 1.723 2.939 1.00 98.06 74 GLN A C 1
ATOM 555 O O . GLN A 1 74 ? -0.153 1.856 2.043 1.00 98.06 74 GLN A O 1
ATOM 560 N N . LEU A 1 75 ? -1.913 0.760 2.927 1.00 98.25 75 LEU A N 1
ATOM 561 C CA . LEU A 1 75 ? -2.064 -0.186 1.821 1.00 98.25 75 LEU A CA 1
ATOM 562 C C . LEU A 1 75 ? -2.353 0.547 0.513 1.00 98.25 75 LEU A C 1
ATOM 564 O O . LEU A 1 75 ? -1.750 0.233 -0.510 1.00 98.25 75 LEU A O 1
ATOM 568 N N . TRP A 1 76 ? -3.211 1.565 0.555 1.00 98.38 76 TRP A N 1
ATOM 569 C CA . TRP A 1 76 ? -3.522 2.359 -0.625 1.00 98.38 76 TRP A CA 1
ATOM 570 C C . TRP A 1 76 ? -2.301 3.119 -1.149 1.00 98.38 76 TRP A C 1
ATOM 572 O O . TRP A 1 76 ? -1.980 3.032 -2.332 1.00 98.38 76 TRP A O 1
ATOM 582 N N . LYS A 1 77 ? -1.542 3.771 -0.259 1.00 98.06 77 LYS A N 1
ATOM 583 C CA . LYS A 1 77 ? -0.263 4.413 -0.614 1.00 98.06 77 LYS A CA 1
ATOM 584 C C . LYS A 1 77 ? 0.734 3.423 -1.221 1.00 98.06 77 LYS A C 1
ATOM 586 O O . LYS A 1 77 ? 1.449 3.775 -2.157 1.00 98.06 77 LYS A O 1
ATOM 591 N N . LEU A 1 78 ? 0.798 2.198 -0.697 1.00 98.12 78 LEU A N 1
ATOM 592 C CA . LEU A 1 78 ? 1.683 1.157 -1.215 1.00 98.12 78 LEU A CA 1
ATOM 593 C C . LEU A 1 78 ? 1.273 0.715 -2.624 1.00 98.12 78 LEU A C 1
ATOM 595 O O . LEU A 1 78 ? 2.135 0.638 -3.498 1.00 98.12 78 LEU A O 1
ATOM 599 N N . ILE A 1 79 ? -0.020 0.473 -2.851 1.00 98.19 79 ILE A N 1
ATOM 600 C CA . ILE A 1 79 ? -0.570 0.136 -4.173 1.00 98.19 79 ILE A CA 1
ATOM 601 C C . ILE A 1 79 ? -0.248 1.247 -5.171 1.00 98.19 79 ILE A C 1
ATOM 603 O O . ILE A 1 79 ? 0.215 0.968 -6.276 1.00 98.19 79 ILE A O 1
ATOM 607 N N . GLU A 1 80 ? -0.428 2.505 -4.774 1.00 98.50 80 GLU A N 1
ATOM 608 C CA . GLU A 1 80 ? -0.165 3.645 -5.649 1.00 98.50 80 GLU A CA 1
ATOM 609 C C . GLU A 1 80 ? 1.318 3.747 -6.019 1.00 98.50 80 GLU A C 1
ATOM 611 O O . GLU A 1 80 ? 1.682 3.894 -7.187 1.00 98.50 80 GLU A O 1
ATOM 616 N N . LYS A 1 81 ? 2.201 3.555 -5.035 1.00 98.00 81 LYS A N 1
ATOM 617 C CA . LYS A 1 81 ? 3.645 3.492 -5.272 1.00 98.00 81 LYS A CA 1
ATOM 618 C C . LYS A 1 81 ? 4.017 2.355 -6.229 1.00 98.00 81 LYS A C 1
ATOM 620 O O . LYS A 1 81 ? 4.851 2.550 -7.112 1.00 98.00 81 LYS A O 1
ATOM 625 N N . GLN A 1 82 ? 3.413 1.177 -6.069 1.00 98.44 82 GLN A N 1
ATOM 626 C CA . GLN A 1 82 ? 3.653 0.033 -6.951 1.00 98.44 82 GLN A CA 1
ATOM 627 C C . GLN A 1 82 ? 3.178 0.307 -8.383 1.00 98.44 82 GLN A C 1
ATOM 629 O O . GLN A 1 82 ? 3.903 -0.012 -9.323 1.00 98.44 82 GLN A O 1
ATOM 634 N N . ARG A 1 83 ? 2.018 0.954 -8.562 1.00 98.31 83 ARG A N 1
ATOM 635 C CA . ARG A 1 83 ? 1.524 1.381 -9.883 1.00 98.31 83 ARG A CA 1
ATOM 636 C C . ARG A 1 83 ? 2.505 2.328 -10.572 1.00 98.31 83 ARG A C 1
ATOM 638 O O . ARG A 1 83 ? 2.842 2.112 -11.734 1.00 98.31 83 ARG A O 1
ATOM 645 N N . ALA A 1 84 ? 3.003 3.333 -9.852 1.00 97.38 84 ALA A N 1
ATOM 646 C CA . ALA A 1 84 ? 3.991 4.266 -10.389 1.00 97.38 84 ALA A CA 1
ATOM 647 C C . ALA A 1 84 ? 5.294 3.556 -10.805 1.00 97.38 84 ALA A C 1
ATOM 649 O O . ALA A 1 84 ? 5.781 3.774 -11.912 1.00 97.38 84 ALA A O 1
ATOM 650 N N . GLY A 1 85 ? 5.823 2.663 -9.960 1.00 97.94 85 GLY A N 1
ATOM 651 C CA . GLY A 1 85 ? 7.036 1.896 -10.268 1.00 97.94 85 GLY A CA 1
ATOM 652 C C . GLY A 1 85 ? 6.868 0.946 -11.460 1.00 97.94 85 GLY A C 1
ATOM 653 O O . GLY A 1 85 ? 7.752 0.856 -12.307 1.00 97.94 85 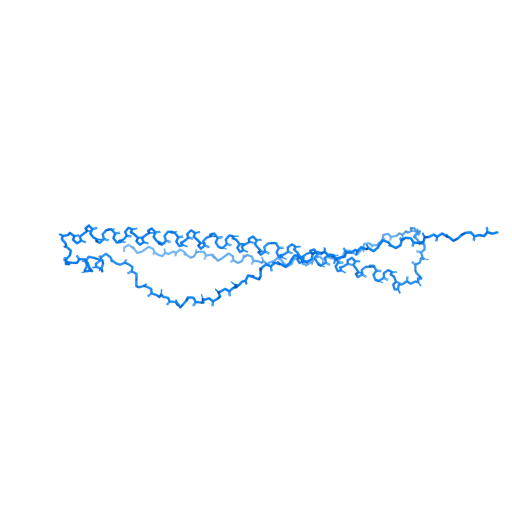GLY A O 1
ATOM 654 N N . TYR A 1 86 ? 5.714 0.285 -11.578 1.00 98.62 86 TYR A N 1
ATOM 655 C CA . TYR A 1 86 ? 5.395 -0.562 -12.731 1.00 98.62 86 TYR A CA 1
ATOM 656 C C . TYR A 1 86 ? 5.397 0.233 -14.044 1.00 98.62 86 TYR A C 1
ATOM 658 O O . TYR A 1 86 ? 6.004 -0.193 -15.027 1.00 98.62 86 TYR A O 1
ATOM 666 N N . ASN A 1 87 ? 4.791 1.423 -14.046 1.00 97.94 87 ASN A N 1
ATOM 667 C CA . ASN A 1 87 ? 4.777 2.293 -15.222 1.00 97.94 87 ASN A CA 1
ATOM 668 C C . ASN A 1 87 ? 6.186 2.765 -15.616 1.00 97.94 87 ASN A C 1
ATOM 670 O O . ASN A 1 87 ? 6.496 2.824 -16.804 1.00 97.94 87 ASN A O 1
ATOM 674 N N . GLN A 1 88 ? 7.052 3.060 -14.642 1.00 98.19 88 GLN A N 1
ATOM 675 C CA . GLN A 1 88 ? 8.454 3.405 -14.906 1.00 98.19 88 GLN A CA 1
ATOM 676 C C . GLN A 1 88 ? 9.213 2.244 -15.561 1.00 98.19 88 GLN A C 1
ATOM 678 O O . GLN A 1 88 ? 9.894 2.446 -16.564 1.00 98.19 88 GLN A O 1
ATOM 683 N N . LEU A 1 89 ? 9.046 1.018 -15.055 1.00 98.25 89 LEU A N 1
ATOM 684 C CA . LEU A 1 89 ? 9.688 -0.169 -15.629 1.00 98.25 89 LEU A CA 1
ATOM 685 C C . LEU A 1 89 ? 9.249 -0.431 -17.074 1.00 98.25 89 LEU A C 1
ATOM 687 O O . LEU A 1 89 ? 10.075 -0.806 -17.904 1.00 98.25 89 LEU A O 1
ATOM 691 N N . ILE A 1 90 ? 7.971 -0.210 -17.397 1.00 98.31 90 ILE A N 1
ATOM 692 C CA . ILE A 1 90 ? 7.489 -0.312 -18.782 1.00 98.31 90 ILE A CA 1
ATOM 693 C C . ILE A 1 90 ? 8.224 0.686 -19.684 1.00 98.31 90 ILE A C 1
ATOM 695 O O . ILE A 1 90 ? 8.727 0.294 -20.737 1.00 98.31 90 ILE A O 1
ATOM 699 N N . GLN A 1 91 ? 8.335 1.947 -19.262 1.00 98.56 91 GLN A N 1
ATOM 700 C CA . GLN A 1 91 ? 9.016 2.984 -20.044 1.00 98.56 91 GLN A CA 1
ATOM 701 C C . GLN A 1 91 ? 10.504 2.664 -20.242 1.00 98.56 91 GLN A C 1
ATOM 703 O O . GLN A 1 91 ? 11.042 2.827 -21.339 1.00 98.56 91 GLN A O 1
ATOM 708 N N . GLU A 1 92 ? 11.180 2.150 -19.212 1.00 97.94 92 GLU A N 1
ATOM 709 C CA . GLU A 1 92 ? 12.575 1.721 -19.336 1.00 97.94 92 GLU A CA 1
ATOM 710 C C . GLU A 1 92 ? 12.743 0.525 -20.279 1.00 97.94 92 GLU A C 1
ATOM 712 O O . GLU A 1 92 ? 13.691 0.498 -21.067 1.00 97.94 92 GLU A O 1
ATOM 717 N N . LEU A 1 93 ? 11.820 -0.444 -20.254 1.00 98.38 93 LEU A N 1
ATOM 718 C CA . LEU A 1 93 ? 11.821 -1.561 -21.201 1.00 98.38 93 LEU A CA 1
ATOM 719 C C . LEU A 1 93 ? 11.644 -1.078 -22.643 1.00 98.38 93 LEU A C 1
ATOM 721 O O . LEU A 1 93 ? 12.331 -1.571 -23.539 1.00 98.38 93 LEU A O 1
ATOM 725 N N . GLU A 1 94 ? 10.751 -0.119 -22.883 1.00 98.25 94 GLU A N 1
ATOM 726 C CA . GLU A 1 94 ? 10.560 0.489 -24.202 1.00 98.25 94 GLU A CA 1
ATOM 727 C C . GLU A 1 94 ? 11.813 1.234 -24.675 1.00 98.25 94 GLU A C 1
ATOM 729 O O . GLU A 1 94 ? 12.240 1.049 -25.817 1.00 98.25 94 GLU A O 1
ATOM 734 N N . ARG A 1 95 ? 12.471 1.987 -23.785 1.00 98.44 95 ARG A N 1
ATOM 735 C CA . ARG A 1 95 ? 13.759 2.637 -24.070 1.00 98.44 95 ARG A CA 1
ATOM 736 C C . ARG A 1 95 ? 14.854 1.623 -24.413 1.00 98.44 95 ARG A C 1
ATOM 738 O O . ARG A 1 95 ? 15.544 1.777 -25.413 1.00 98.44 95 ARG A O 1
ATOM 745 N N . MET A 1 96 ? 15.008 0.557 -23.628 1.00 98.00 96 MET A N 1
ATOM 746 C CA . MET A 1 96 ? 16.020 -0.470 -23.909 1.00 98.00 96 MET A CA 1
ATOM 747 C C . MET A 1 96 ? 15.754 -1.198 -25.232 1.00 98.00 96 MET A C 1
ATOM 749 O O . MET A 1 96 ? 16.693 -1.546 -25.950 1.00 98.00 96 MET A O 1
ATOM 753 N N . ARG A 1 97 ? 14.479 -1.424 -25.581 1.00 97.88 97 ARG A N 1
ATOM 754 C CA . ARG A 1 97 ? 14.102 -1.987 -26.885 1.00 97.88 97 ARG A CA 1
ATOM 755 C C . ARG A 1 97 ? 14.513 -1.057 -28.025 1.00 97.88 97 ARG A C 1
ATOM 757 O O . ARG A 1 97 ? 15.169 -1.533 -28.948 1.00 97.88 97 ARG A O 1
ATOM 764 N N . SER A 1 98 ? 14.199 0.236 -27.945 1.00 97.25 98 SER A N 1
ATOM 765 C CA . SER A 1 98 ? 14.551 1.199 -28.997 1.00 97.25 98 SER A CA 1
ATOM 766 C C . SER A 1 98 ? 16.066 1.383 -29.143 1.00 97.25 98 SER A C 1
ATOM 768 O O . SER A 1 98 ? 16.574 1.415 -30.264 1.00 97.25 98 SER A O 1
ATOM 770 N N . GLU A 1 99 ? 16.813 1.398 -28.038 1.00 97.38 99 GLU A N 1
ATOM 771 C CA . GLU A 1 99 ? 18.280 1.425 -28.051 1.00 97.38 99 GLU A CA 1
ATOM 772 C C . GLU A 1 99 ? 18.861 0.190 -28.734 1.00 97.38 99 GLU A C 1
ATOM 774 O O . GLU A 1 99 ? 19.668 0.308 -29.659 1.00 97.38 99 GLU A O 1
ATOM 779 N N . ARG A 1 100 ? 18.414 -1.006 -28.335 1.00 97.31 100 ARG A N 1
ATOM 780 C CA . ARG A 1 100 ? 18.826 -2.266 -28.963 1.00 97.31 100 ARG A CA 1
ATOM 781 C C . ARG A 1 100 ? 18.533 -2.264 -30.463 1.00 97.31 100 ARG A C 1
ATOM 783 O O . ARG A 1 100 ? 19.373 -2.712 -31.243 1.00 97.31 100 ARG A O 1
ATOM 790 N N . ASP A 1 101 ? 17.369 -1.777 -30.874 1.00 96.12 101 ASP A N 1
ATOM 791 C CA . ASP A 1 101 ? 16.967 -1.764 -32.280 1.00 96.12 101 ASP A CA 1
ATOM 792 C C . ASP A 1 101 ? 17.803 -0.749 -33.090 1.00 96.12 101 ASP A C 1
ATOM 794 O O . ASP A 1 101 ? 18.219 -1.035 -34.220 1.00 96.12 101 ASP A O 1
ATOM 798 N N . ALA A 1 102 ? 18.187 0.379 -32.482 1.00 94.94 102 ALA A N 1
ATOM 799 C CA . ALA A 1 102 ? 19.149 1.317 -33.058 1.00 94.94 102 ALA A CA 1
ATOM 800 C C . ALA A 1 102 ? 20.548 0.693 -33.215 1.00 94.94 102 ALA A C 1
ATOM 802 O O . ALA A 1 102 ? 21.188 0.865 -34.256 1.00 94.94 102 ALA A O 1
ATOM 803 N N . TYR A 1 103 ? 21.028 -0.067 -32.223 1.00 95.38 103 TYR A N 1
ATOM 804 C CA . TYR A 1 103 ? 22.302 -0.786 -32.327 1.00 95.38 103 TYR A CA 1
ATOM 805 C C . TYR A 1 103 ? 22.262 -1.874 -33.396 1.00 95.38 103 TYR A C 1
ATOM 807 O O . TYR A 1 103 ? 23.180 -1.947 -34.207 1.00 95.38 103 TYR A O 1
ATOM 815 N N . LYS A 1 104 ? 21.189 -2.670 -33.458 1.00 94.31 104 LYS A N 1
ATOM 816 C CA . LYS A 1 104 ? 20.989 -3.659 -34.526 1.00 94.31 104 LYS A CA 1
ATOM 817 C C . LYS A 1 104 ? 21.069 -3.014 -35.907 1.00 94.31 104 LYS A C 1
ATOM 819 O O . LYS A 1 104 ? 21.785 -3.516 -36.764 1.00 94.31 104 LYS A O 1
ATOM 824 N N . THR A 1 105 ? 20.400 -1.878 -36.097 1.00 92.00 105 THR A N 1
ATOM 825 C CA . THR A 1 105 ? 20.435 -1.127 -37.362 1.00 92.00 105 THR A CA 1
ATOM 826 C C . THR A 1 105 ? 21.856 -0.681 -37.713 1.00 92.00 105 THR A C 1
ATOM 828 O O . THR A 1 105 ? 22.300 -0.873 -38.843 1.00 92.00 105 THR A O 1
ATOM 831 N N . LYS A 1 106 ? 22.607 -0.140 -36.743 1.00 90.88 106 LYS A N 1
ATOM 832 C CA . LYS A 1 106 ? 24.009 0.271 -36.938 1.00 90.88 106 LYS A CA 1
ATOM 833 C C . LYS A 1 106 ? 24.924 -0.908 -37.272 1.00 90.88 106 LYS A C 1
ATOM 835 O O . LYS A 1 106 ? 25.753 -0.791 -38.168 1.00 90.88 106 LYS A O 1
ATOM 840 N N . VAL A 1 107 ? 24.761 -2.036 -36.581 1.00 90.56 107 VAL A N 1
ATOM 841 C CA . VAL A 1 107 ? 25.535 -3.259 -36.836 1.00 90.56 107 VAL A CA 1
ATOM 842 C C . VAL A 1 107 ? 25.257 -3.777 -38.244 1.00 90.56 107 VAL A C 1
ATOM 844 O O . VAL A 1 107 ? 26.202 -3.983 -38.999 1.00 90.56 107 VAL A O 1
ATOM 847 N N . VAL A 1 108 ? 23.985 -3.895 -38.640 1.00 90.06 108 VAL A N 1
ATOM 848 C CA . VAL A 1 108 ? 23.595 -4.303 -40.001 1.00 90.06 108 VAL A CA 1
ATOM 849 C C . VAL A 1 108 ? 24.193 -3.362 -41.050 1.00 90.06 108 VAL A C 1
ATOM 851 O O . VAL A 1 108 ? 24.788 -3.837 -42.014 1.00 90.06 108 VAL A O 1
ATOM 854 N N . ALA A 1 109 ? 24.121 -2.045 -40.833 1.00 85.00 109 ALA A N 1
ATOM 855 C CA . ALA A 1 109 ? 24.723 -1.058 -41.729 1.00 85.00 109 ALA A CA 1
ATOM 856 C C . ALA A 1 109 ? 26.253 -1.202 -41.838 1.00 85.00 109 ALA A C 1
ATOM 858 O O . ALA A 1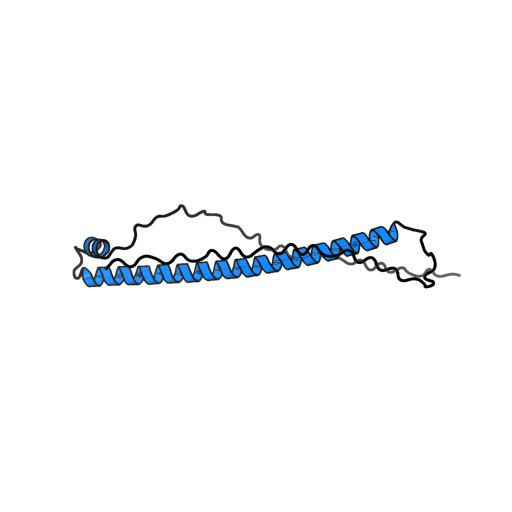 109 ? 26.809 -1.024 -42.916 1.00 85.00 109 ALA A O 1
ATOM 859 N N . SER A 1 110 ? 26.940 -1.551 -40.745 1.00 83.00 110 SER A N 1
ATOM 860 C CA . SER A 1 110 ? 28.396 -1.760 -40.743 1.00 83.00 110 SER A CA 1
ATOM 861 C C . SER A 1 110 ? 28.837 -3.111 -41.322 1.00 83.00 110 SER A C 1
ATOM 863 O O . SER A 1 110 ? 29.949 -3.223 -41.829 1.00 83.00 110 SER A O 1
ATOM 865 N N . MET A 1 111 ? 27.975 -4.133 -41.268 1.00 79.62 111 MET A N 1
ATOM 866 C CA . MET A 1 111 ? 28.250 -5.480 -41.786 1.00 79.62 111 MET A CA 1
ATOM 867 C C . MET A 1 111 ? 27.965 -5.623 -43.287 1.00 79.62 111 MET A C 1
ATOM 869 O O . MET A 1 111 ? 28.355 -6.630 -43.874 1.00 79.62 111 MET A O 1
ATOM 873 N N . GLN A 1 112 ? 27.336 -4.632 -43.926 1.00 62.12 112 GLN A N 1
ATOM 874 C CA . GLN A 1 112 ? 27.241 -4.537 -45.386 1.00 62.12 112 GLN A CA 1
ATOM 875 C C . GLN A 1 112 ? 28.198 -3.467 -45.942 1.00 62.12 112 GLN A C 1
ATOM 877 O O . GLN A 1 112 ? 27.770 -2.355 -46.260 1.00 62.12 112 GLN A O 1
ATOM 882 N N . PRO A 1 113 ? 29.492 -3.776 -46.145 1.00 52.44 113 PRO A N 1
ATOM 883 C CA . PRO A 1 113 ? 30.325 -2.982 -47.031 1.00 52.44 113 PRO A CA 1
ATOM 884 C C . PRO A 1 113 ? 29.960 -3.350 -48.479 1.00 52.44 113 PRO A C 1
ATOM 886 O O . PRO A 1 113 ? 30.527 -4.286 -49.032 1.00 52.44 113 PRO A O 1
ATOM 889 N N . GLY A 1 114 ? 28.989 -2.664 -49.098 1.00 55.75 114 GLY A N 1
ATOM 890 C CA . GLY A 1 114 ? 28.792 -2.822 -50.551 1.00 55.75 114 GLY A CA 1
ATOM 891 C C . GLY A 1 114 ? 27.412 -2.622 -51.175 1.00 55.75 114 GLY A C 1
ATOM 892 O O . GLY A 1 114 ? 27.199 -3.155 -52.255 1.00 55.75 114 GLY A O 1
ATOM 893 N N . SER A 1 115 ? 26.479 -1.867 -50.588 1.00 48.47 115 SER A N 1
ATOM 894 C CA . SER A 1 115 ? 25.230 -1.530 -51.300 1.00 48.47 115 SER A CA 1
ATOM 895 C C . SER A 1 115 ? 24.940 -0.029 -51.312 1.00 48.47 115 SER A C 1
ATOM 897 O O . SER A 1 115 ? 23.885 0.428 -50.880 1.00 48.47 115 SER A O 1
ATOM 899 N N . VAL A 1 116 ? 25.877 0.746 -51.862 1.00 53.31 116 VAL A N 1
ATOM 900 C CA . VAL A 1 116 ? 25.528 1.968 -52.601 1.00 53.31 116 VAL A CA 1
ATOM 901 C C . VAL A 1 116 ? 25.072 1.531 -53.992 1.00 53.31 116 VAL A C 1
ATOM 903 O O . VAL A 1 116 ? 25.867 1.422 -54.915 1.00 53.31 116 VAL A O 1
ATOM 906 N N . SER A 1 117 ? 23.789 1.202 -54.123 1.00 48.34 117 SER A N 1
ATOM 907 C CA . SER A 1 117 ? 23.111 1.258 -55.417 1.00 48.34 117 SER A CA 1
ATOM 908 C C . SER A 1 117 ? 22.174 2.450 -55.387 1.00 48.34 117 SER A C 1
ATOM 910 O O . SER A 1 117 ? 21.382 2.627 -54.458 1.00 48.34 117 SER A O 1
ATOM 912 N N . ASP A 1 118 ? 22.383 3.298 -56.382 1.00 43.16 118 ASP A N 1
ATOM 913 C CA . ASP A 1 118 ? 21.725 4.556 -56.662 1.00 43.16 118 ASP A CA 1
ATOM 914 C C . ASP A 1 118 ? 20.238 4.580 -56.307 1.00 43.16 118 ASP A C 1
ATOM 916 O O . ASP A 1 118 ? 19.416 3.842 -56.849 1.00 43.16 118 ASP A O 1
ATOM 920 N N . ARG A 1 119 ? 19.862 5.529 -55.447 1.00 53.75 119 ARG A N 1
ATOM 921 C CA . ARG A 1 119 ? 18.477 5.992 -55.365 1.00 53.75 119 ARG A CA 1
ATOM 922 C C . ARG A 1 119 ? 18.210 6.903 -56.561 1.00 53.75 119 ARG A C 1
ATOM 924 O O . ARG A 1 119 ? 18.310 8.123 -56.444 1.00 53.75 119 ARG A O 1
ATOM 931 N N . LYS A 1 120 ? 17.840 6.311 -57.698 1.00 46.41 120 LYS A N 1
ATOM 932 C CA . LYS A 1 120 ? 17.068 6.996 -58.740 1.00 46.41 120 LYS A CA 1
ATOM 933 C C . LYS A 1 120 ? 15.691 6.341 -58.837 1.00 46.41 120 LYS A C 1
ATOM 935 O O . LYS A 1 120 ? 15.576 5.125 -58.887 1.00 46.41 120 LYS A O 1
ATOM 940 N N . ALA A 1 121 ? 14.685 7.204 -58.746 1.00 53.12 121 ALA A N 1
ATOM 941 C CA . ALA A 1 121 ? 13.257 6.936 -58.670 1.00 53.12 121 ALA A CA 1
ATOM 942 C C . ALA A 1 121 ? 12.738 5.891 -59.668 1.00 53.12 121 ALA A C 1
ATOM 944 O O . ALA A 1 121 ? 13.207 5.859 -60.801 1.00 53.12 121 ALA A O 1
ATOM 945 N N . ASP A 1 122 ? 11.727 5.120 -59.259 1.00 50.84 122 ASP A N 1
ATOM 946 C CA . ASP A 1 122 ? 10.362 5.133 -59.821 1.00 50.84 122 ASP A CA 1
ATOM 947 C C . ASP A 1 122 ? 9.591 3.870 -59.373 1.00 50.84 122 ASP A C 1
ATOM 949 O O . ASP A 1 122 ? 10.183 2.834 -59.079 1.00 50.84 122 ASP A O 1
ATOM 953 N N . ASN A 1 123 ? 8.266 3.978 -59.375 1.00 42.12 123 ASN A N 1
ATOM 954 C CA . ASN A 1 123 ? 7.242 2.948 -59.231 1.00 42.12 123 ASN A CA 1
ATOM 955 C C . ASN A 1 123 ? 6.758 2.601 -57.824 1.00 42.12 123 ASN A C 1
ATOM 957 O O . ASN A 1 123 ? 7.264 1.736 -57.108 1.00 42.12 123 ASN A O 1
ATOM 961 N N . GLY A 1 124 ? 5.627 3.235 -57.508 1.00 48.72 124 GLY A N 1
ATOM 962 C CA . GLY A 1 124 ? 4.639 2.669 -56.617 1.00 48.72 124 GLY A CA 1
ATOM 963 C C . GLY A 1 124 ? 4.167 1.302 -57.110 1.00 48.72 124 GLY A C 1
ATOM 964 O O . GLY A 1 124 ? 3.790 1.117 -58.262 1.00 48.72 124 GLY A O 1
ATOM 965 N N . ALA A 1 125 ? 4.121 0.364 -56.179 1.00 43.59 125 ALA A N 1
ATOM 966 C CA . ALA A 1 125 ? 3.176 -0.729 -56.197 1.00 43.59 125 ALA A CA 1
ATOM 967 C C . ALA A 1 125 ? 2.685 -0.882 -54.762 1.00 43.59 125 ALA A C 1
ATOM 969 O O . ALA A 1 125 ? 3.450 -1.151 -53.835 1.00 43.59 125 ALA A O 1
ATOM 970 N N . ALA A 1 126 ? 1.396 -0.622 -54.591 1.00 50.50 126 ALA A N 1
ATOM 971 C CA . ALA A 1 126 ? 0.662 -0.937 -53.391 1.00 50.50 126 ALA A CA 1
ATOM 972 C C . ALA A 1 126 ? 0.870 -2.414 -53.030 1.00 50.50 126 ALA A C 1
ATOM 974 O O . ALA A 1 126 ? 0.590 -3.298 -53.837 1.00 50.50 126 ALA A O 1
ATOM 975 N N . LEU A 1 127 ? 1.276 -2.681 -51.791 1.00 45.44 127 LEU A N 1
ATOM 976 C CA . LEU A 1 127 ? 0.916 -3.924 -51.128 1.00 45.44 127 LEU A CA 1
ATOM 977 C C . LEU A 1 127 ? 0.247 -3.564 -49.808 1.00 45.44 127 LEU A C 1
ATOM 979 O O . LEU A 1 127 ? 0.861 -3.482 -48.747 1.00 45.44 127 LEU A O 1
ATOM 983 N N . ALA A 1 128 ? -1.050 -3.295 -49.925 1.00 46.59 128 ALA A N 1
ATOM 984 C CA . ALA A 1 128 ? -1.974 -3.398 -48.820 1.00 46.59 128 ALA A CA 1
ATOM 985 C C . ALA A 1 128 ? -1.967 -4.858 -48.342 1.00 46.59 128 ALA A C 1
ATOM 987 O O . ALA A 1 128 ? -2.548 -5.728 -48.987 1.00 46.59 128 ALA A O 1
ATOM 988 N N . VAL A 1 129 ? -1.311 -5.131 -47.215 1.00 45.69 129 VAL A N 1
ATOM 989 C CA . VAL A 1 129 ? -1.666 -6.284 -46.385 1.00 45.69 129 VAL A CA 1
ATOM 990 C C . VAL A 1 129 ? -2.603 -5.764 -45.312 1.00 45.69 129 VAL A C 1
ATOM 992 O O . VAL A 1 129 ? -2.219 -5.078 -44.367 1.00 45.69 129 VAL A O 1
ATOM 995 N N . ALA A 1 130 ? -3.872 -6.051 -45.565 1.00 46.16 130 ALA A N 1
ATOM 996 C CA . ALA A 1 130 ? -4.992 -5.854 -44.682 1.00 46.16 130 ALA A CA 1
ATOM 997 C C . ALA A 1 130 ? -4.772 -6.562 -43.331 1.00 46.16 130 ALA A C 1
ATOM 999 O O . ALA A 1 130 ? -4.451 -7.745 -43.270 1.00 46.16 130 ALA A O 1
ATOM 1000 N N . THR A 1 131 ? -4.972 -5.785 -42.269 1.00 39.47 131 THR A N 1
ATOM 1001 C CA . THR A 1 131 ? -5.859 -6.086 -41.137 1.00 39.47 131 THR A CA 1
ATOM 1002 C C . THR A 1 131 ? -5.752 -7.461 -40.464 1.00 39.47 131 THR A C 1
ATOM 1004 O O . THR A 1 131 ? -6.331 -8.445 -40.908 1.00 39.47 131 THR A O 1
ATOM 1007 N N . ALA A 1 132 ? -5.189 -7.465 -39.254 1.00 43.31 132 ALA A N 1
ATOM 1008 C CA . ALA A 1 132 ? -5.683 -8.299 -38.159 1.00 43.31 132 ALA A CA 1
ATOM 1009 C C . ALA A 1 132 ? -5.560 -7.522 -36.841 1.00 43.31 132 ALA A C 1
ATOM 1011 O O . ALA A 1 132 ? -4.677 -7.744 -36.015 1.00 43.31 132 ALA A O 1
ATOM 1012 N N . THR A 1 133 ? -6.461 -6.557 -36.664 1.00 45.88 133 THR A N 1
ATOM 1013 C CA . THR A 1 133 ? -6.822 -6.035 -35.348 1.00 45.88 13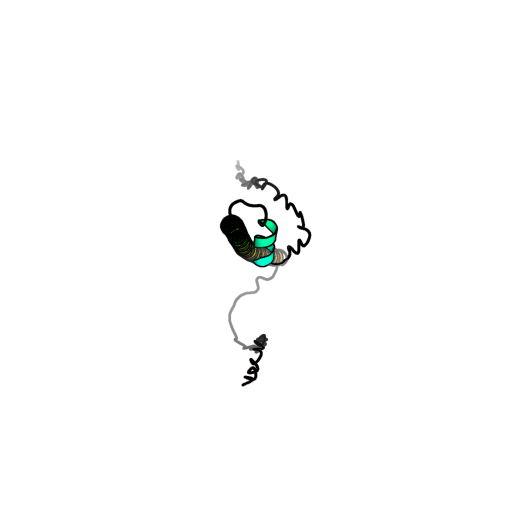3 THR A CA 1
ATOM 1014 C C . THR A 1 133 ? -7.592 -7.142 -34.634 1.00 45.88 133 THR A C 1
ATOM 1016 O O . THR A 1 133 ? -8.802 -7.268 -34.806 1.00 45.88 133 THR A O 1
ATOM 1019 N N . THR A 1 134 ? -6.908 -7.978 -33.853 1.00 47.06 134 THR A N 1
ATOM 1020 C CA . THR A 1 134 ? -7.593 -8.843 -32.887 1.00 47.06 134 THR A CA 1
ATOM 1021 C C . THR A 1 134 ? -8.096 -7.953 -31.761 1.00 47.06 134 THR A C 1
ATOM 1023 O O . THR A 1 134 ? -7.388 -7.641 -30.805 1.00 47.06 134 THR A O 1
ATOM 1026 N N . ALA A 1 135 ? -9.331 -7.493 -31.933 1.00 46.56 135 ALA A N 1
ATOM 1027 C CA . ALA A 1 135 ? -10.153 -6.944 -30.879 1.00 46.56 135 ALA A CA 1
ATOM 1028 C C . ALA A 1 135 ? -10.295 -8.007 -29.781 1.00 46.56 135 ALA A C 1
ATOM 1030 O O . ALA A 1 135 ? -10.948 -9.031 -29.978 1.00 46.56 135 ALA A O 1
ATOM 1031 N N . HIS A 1 136 ? -9.679 -7.777 -28.621 1.00 42.00 136 HIS A N 1
ATOM 1032 C CA . HIS A 1 136 ? -10.063 -8.499 -27.418 1.00 42.00 136 HIS A CA 1
ATOM 1033 C C . HIS A 1 136 ? -11.452 -8.007 -27.015 1.00 42.00 136 HIS A C 1
ATOM 1035 O O . HIS A 1 136 ? -11.630 -6.907 -26.497 1.00 42.00 136 HIS A O 1
ATOM 1041 N N . SER A 1 137 ? -12.436 -8.838 -27.336 1.00 51.00 137 SER A N 1
ATOM 1042 C CA . SER A 1 137 ? -13.827 -8.722 -26.937 1.00 51.00 137 SER A CA 1
ATOM 1043 C C . SER A 1 137 ? -13.939 -8.576 -25.422 1.00 51.00 137 SER A C 1
ATOM 1045 O O . SER A 1 137 ? -13.649 -9.501 -24.661 1.00 51.00 137 SER A O 1
ATOM 1047 N N . ASN A 1 138 ? -14.398 -7.395 -25.028 1.00 51.00 138 ASN A N 1
ATOM 1048 C CA . ASN A 1 138 ? -15.014 -7.073 -23.755 1.00 51.00 138 ASN A CA 1
ATOM 1049 C C . ASN A 1 138 ? -16.232 -8.003 -23.564 1.00 51.00 138 ASN A C 1
ATOM 1051 O O . ASN A 1 138 ? -17.304 -7.747 -24.107 1.00 51.00 138 ASN A O 1
ATOM 1055 N N . MET A 1 139 ? -16.058 -9.130 -22.867 1.00 47.16 139 MET A N 1
ATOM 1056 C CA . MET A 1 139 ? -17.175 -9.960 -22.398 1.00 47.16 139 MET A CA 1
ATOM 1057 C C . MET A 1 139 ? -17.776 -9.268 -21.175 1.00 47.16 139 MET A C 1
ATOM 1059 O O . MET A 1 139 ? -17.434 -9.541 -20.027 1.00 47.16 139 MET A O 1
ATOM 1063 N N . GLU A 1 140 ? -18.635 -8.301 -21.464 1.00 43.28 140 GLU A N 1
ATOM 1064 C CA . GLU A 1 140 ? -19.548 -7.684 -20.519 1.00 43.28 140 GLU A CA 1
ATOM 1065 C C . GLU A 1 140 ? -20.577 -8.746 -20.113 1.00 43.28 140 GLU A C 1
ATOM 1067 O O . GLU A 1 140 ? -21.464 -9.108 -20.885 1.00 43.28 140 GLU A O 1
ATOM 1072 N N . SER A 1 141 ? -20.397 -9.331 -18.927 1.00 57.16 141 SER A N 1
ATOM 1073 C CA . SER A 1 141 ? -21.350 -10.284 -18.358 1.00 57.16 141 SER A CA 1
ATOM 1074 C C . SER A 1 141 ? -22.696 -9.589 -18.118 1.00 57.16 141 SER A C 1
ATOM 1076 O O . SER A 1 141 ? -22.746 -8.636 -17.336 1.00 57.16 141 SER A O 1
ATOM 1078 N N . PRO A 1 142 ? -23.801 -10.060 -18.724 1.00 62.34 142 PRO A N 1
ATOM 1079 C CA . PRO A 1 142 ? -25.120 -9.511 -18.460 1.00 62.34 142 PRO A CA 1
ATOM 1080 C C . PRO A 1 142 ? -25.542 -9.822 -17.021 1.00 62.34 142 PRO A C 1
ATOM 1082 O O . PRO A 1 142 ? -25.633 -10.973 -16.592 1.00 62.34 142 PRO A O 1
ATOM 1085 N N . MET A 1 143 ? -25.799 -8.752 -16.274 1.00 65.38 143 MET A N 1
ATOM 1086 C CA . MET A 1 143 ? -26.332 -8.763 -14.920 1.00 65.38 1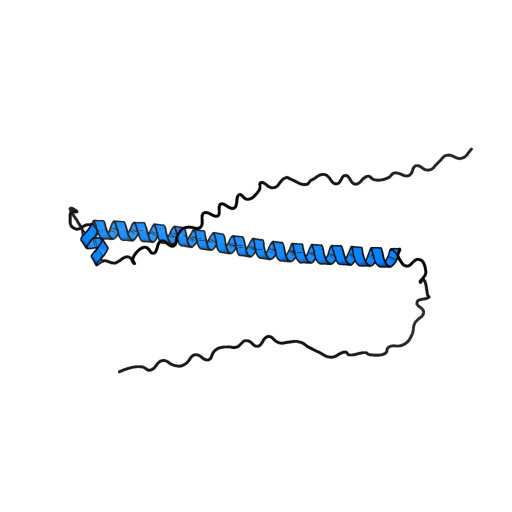43 MET A CA 1
ATOM 1087 C C . MET A 1 143 ? -27.726 -9.408 -14.918 1.00 65.38 143 MET A C 1
ATOM 1089 O O . MET A 1 143 ? -28.694 -8.834 -15.411 1.00 65.38 143 MET A O 1
ATOM 1093 N N . THR A 1 144 ? -27.839 -10.616 -14.366 1.00 72.44 144 THR A N 1
ATOM 1094 C CA . THR A 1 144 ? -29.126 -11.288 -14.145 1.00 72.44 144 THR A CA 1
ATOM 1095 C C . THR A 1 144 ? -29.924 -10.567 -13.050 1.00 72.44 144 THR A C 1
ATOM 1097 O O . THR A 1 144 ? -29.381 -10.354 -11.959 1.00 72.44 144 THR A O 1
ATOM 1100 N N . PRO A 1 145 ? -31.201 -10.210 -13.274 1.00 68.00 145 PRO A N 1
ATOM 1101 C CA . PRO A 1 145 ? -32.027 -9.578 -12.254 1.00 68.00 145 PRO A CA 1
ATOM 1102 C C . PRO A 1 145 ? -32.387 -10.568 -11.136 1.00 68.00 145 PRO A C 1
ATOM 1104 O O . PRO A 1 145 ? -32.807 -11.699 -11.375 1.00 68.00 145 PRO A O 1
ATOM 1107 N N . ARG A 1 146 ? -32.212 -10.117 -9.892 1.00 64.94 146 ARG A N 1
ATOM 1108 C CA . ARG A 1 146 ? -32.503 -10.855 -8.656 1.00 64.94 146 ARG A CA 1
ATOM 1109 C C . ARG A 1 146 ? -34.022 -10.891 -8.401 1.00 64.94 146 ARG A C 1
ATOM 1111 O O . ARG A 1 146 ? -34.647 -9.830 -8.460 1.00 64.94 146 ARG A O 1
ATOM 1118 N N . PRO A 1 147 ? -34.626 -12.045 -8.066 1.00 62.25 147 PRO A N 1
ATOM 1119 C CA . PRO A 1 147 ? -36.043 -12.111 -7.719 1.00 62.25 147 PRO A CA 1
ATOM 1120 C C . PRO A 1 147 ? -36.313 -11.412 -6.376 1.00 62.25 147 PRO A C 1
ATOM 1122 O O . PRO A 1 147 ? -35.625 -11.654 -5.381 1.00 62.25 147 PRO A O 1
ATOM 1125 N N . ARG A 1 148 ? -37.318 -10.526 -6.353 1.00 62.78 148 ARG A N 1
ATOM 1126 C CA . ARG A 1 148 ? -37.921 -9.997 -5.121 1.00 62.78 148 ARG A CA 1
ATOM 1127 C C . ARG A 1 148 ? -38.856 -11.063 -4.561 1.00 62.78 148 ARG A C 1
ATOM 1129 O O . ARG A 1 148 ? -39.855 -11.378 -5.198 1.00 62.78 148 ARG A O 1
ATOM 1136 N N . HIS A 1 149 ? -38.554 -11.567 -3.372 1.00 68.50 149 HIS A N 1
ATOM 1137 C CA . HIS A 1 149 ? -39.565 -12.212 -2.545 1.00 68.50 149 HIS A CA 1
ATOM 1138 C C . HIS A 1 149 ? -40.335 -11.121 -1.800 1.00 68.50 149 HIS A C 1
ATOM 1140 O O . HIS A 1 149 ? -39.733 -10.283 -1.125 1.00 68.50 149 HIS A O 1
ATOM 1146 N N . THR A 1 150 ? -41.643 -11.103 -2.038 1.00 69.81 150 THR A N 1
ATOM 1147 C CA . THR A 1 150 ? -42.672 -10.529 -1.165 1.00 69.81 150 THR A CA 1
ATOM 1148 C C . THR A 1 150 ? -42.793 -11.342 0.109 1.00 69.81 150 THR A C 1
ATOM 1150 O O . THR A 1 150 ? -42.704 -12.587 -0.021 1.00 69.81 150 THR A O 1
#

Foldseek 3Di:
DDDDDDDDDPDPPPDDPPPDPPPPPPPPPPDPPPDPPDDLVVQLVVQVVPPDSNVNSVVVVVVVVVVVVVVVVVVVVVVVVVVVVVVVVVVVVVVVVVVVVVVVVVVVVVVDPDPPDDPDDDDDDDDDPDDDPPPPDPPPPDDDDDDDDD

Secondary structure (DSSP, 8-state):
--PPP--------------PPP------------PPP--HHHHHHHTTTSSSHHHHHHHHHHHHHHHHHHHHHHHHHHHHHHHHHHHHHHHHHHHHHHHHHHHHHHHHHHH-TT-----------------------------PPPPPP-

pLDDT: mean 73.93, std 22.54, range [39.22, 98.62]